Protein AF-A0A1E5LHR4-F1 (afdb_monomer_lite)

Organism: NCBI:txid1305675

Foldseek 3Di:
DDDPVVVVVLVVVLVVLVVVLVVLQVCLVVCLPPCPPDDLVNLLVVLVVSLVSLVVSLVVVVVVCVVVVVPDVVVNVVSVVSSVVSNVSSVVSSVVNVVSVVVVVVVVVVVVVVD

Sequence (115 aa):
MYTYEPFTLLRPMFITLLVMSIVLCLTIIITKKRQKYINWFTISSISIVNFILANQLLTFHFNILDELNLSEDSIDNVANMMFLAISALSFVNPFLYLCIRAWEQSRQNNNRLNH

Secondary structure (DSSP, 8-state):
----HHHHHHHHHHHHHHHHHHHHHHHHHHGGG-TTT--HHHHHHHHHHHHHHHHHHHHHHHHHHHHTT---HHHHHHHHHHHHHHHHHHHHHHHHHHHHHHHHHHHHHHHHTT-

Structure (mmCIF, N/CA/C/O backbone):
data_AF-A0A1E5LHR4-F1
#
_entry.id   AF-A0A1E5LHR4-F1
#
loop_
_atom_site.group_PDB
_atom_site.id
_atom_site.type_symbol
_atom_site.label_atom_id
_atom_site.label_alt_id
_atom_site.label_comp_id
_atom_site.label_asym_id
_atom_site.label_entity_id
_atom_site.label_seq_id
_atom_site.pdbx_PDB_ins_code
_atom_site.Cartn_x
_atom_site.Cartn_y
_atom_site.Cartn_z
_atom_site.occupancy
_atom_site.B_iso_or_equiv
_atom_site.auth_seq_id
_atom_site.auth_comp_id
_atom_site.auth_asym_id
_atom_site.auth_atom_id
_atom_site.pdbx_PDB_model_num
ATOM 1 N N . MET A 1 1 ? 17.032 -8.600 -30.267 1.00 42.03 1 MET A N 1
ATOM 2 C CA . MET A 1 1 ? 15.656 -9.062 -29.992 1.00 42.03 1 MET A CA 1
ATOM 3 C C . MET A 1 1 ? 15.423 -8.764 -28.520 1.00 42.03 1 MET A C 1
ATOM 5 O O . MET A 1 1 ? 15.915 -9.510 -27.689 1.00 42.03 1 MET A O 1
ATOM 9 N N . TYR A 1 2 ? 14.869 -7.595 -28.190 1.00 48.16 2 TYR A N 1
ATOM 10 C CA . TYR A 1 2 ? 14.685 -7.203 -26.790 1.00 48.16 2 TYR A CA 1
ATOM 11 C C . TYR A 1 2 ? 13.463 -7.939 -26.251 1.00 48.16 2 TYR A C 1
ATOM 13 O O . TYR A 1 2 ? 12.350 -7.754 -26.747 1.00 48.16 2 TYR A O 1
ATOM 21 N N . THR A 1 3 ? 13.688 -8.854 -25.315 1.00 49.22 3 THR A N 1
ATOM 22 C CA . THR A 1 3 ? 12.622 -9.614 -24.677 1.00 49.22 3 THR A CA 1
ATOM 23 C C . THR A 1 3 ? 11.928 -8.715 -23.657 1.00 49.22 3 THR A C 1
ATOM 25 O O . THR A 1 3 ? 12.522 -8.223 -22.708 1.00 49.22 3 THR A O 1
ATOM 28 N N . TYR A 1 4 ? 10.631 -8.502 -23.855 1.00 57.62 4 TYR A N 1
ATOM 29 C CA . TYR A 1 4 ? 9.677 -7.808 -22.972 1.00 57.62 4 TYR A CA 1
ATOM 30 C C . TYR A 1 4 ? 9.351 -8.606 -21.686 1.00 57.62 4 TYR A C 1
ATOM 32 O O . TYR A 1 4 ? 8.383 -8.328 -20.970 1.00 57.62 4 TYR A O 1
ATOM 40 N N . GLU A 1 5 ? 10.146 -9.630 -21.387 1.00 58.75 5 GLU A N 1
ATOM 41 C CA . GLU A 1 5 ? 10.002 -10.508 -20.229 1.00 58.75 5 GLU A CA 1
ATOM 42 C C . GLU A 1 5 ? 10.069 -9.781 -18.871 1.00 58.75 5 GLU A C 1
ATOM 44 O O . GLU A 1 5 ? 9.213 -10.075 -18.031 1.00 58.75 5 GLU A O 1
ATOM 49 N N . PRO A 1 6 ? 10.960 -8.793 -18.622 1.00 60.78 6 PRO A N 1
ATOM 50 C CA . PRO A 1 6 ? 11.022 -8.146 -17.310 1.00 60.78 6 PRO A CA 1
ATOM 51 C C . PRO A 1 6 ? 9.756 -7.332 -16.993 1.00 60.78 6 PRO A C 1
ATOM 53 O O . PRO A 1 6 ? 9.273 -7.358 -15.861 1.00 60.78 6 PRO A O 1
ATOM 56 N N . PHE A 1 7 ? 9.126 -6.703 -17.993 1.00 59.78 7 PHE A N 1
ATOM 57 C CA . PHE A 1 7 ? 7.843 -6.005 -17.814 1.00 59.78 7 PHE A CA 1
ATOM 58 C C . PHE A 1 7 ? 6.665 -6.953 -17.579 1.00 59.78 7 PHE A C 1
ATOM 60 O O . PHE A 1 7 ? 5.711 -6.601 -16.879 1.00 59.78 7 PHE A O 1
ATOM 67 N N . THR A 1 8 ? 6.732 -8.164 -18.135 1.00 62.59 8 THR A N 1
ATOM 68 C CA . THR A 1 8 ? 5.712 -9.201 -17.927 1.00 62.59 8 THR A CA 1
ATOM 69 C C . THR A 1 8 ? 5.746 -9.726 -16.492 1.00 62.59 8 THR A C 1
ATOM 71 O O . THR A 1 8 ? 4.697 -10.017 -15.922 1.00 62.59 8 THR A O 1
ATOM 74 N N . LEU A 1 9 ? 6.931 -9.785 -15.878 1.00 66.69 9 LEU A N 1
ATOM 75 C CA . LEU A 1 9 ? 7.124 -10.248 -14.500 1.00 66.69 9 LEU A CA 1
ATOM 76 C C . LEU A 1 9 ? 6.790 -9.175 -13.450 1.00 66.69 9 LEU A C 1
ATOM 78 O O . LEU A 1 9 ? 6.314 -9.509 -12.364 1.00 66.69 9 LEU A O 1
ATOM 82 N N . LEU A 1 10 ? 6.981 -7.891 -13.773 1.00 68.88 10 LEU A N 1
ATOM 83 C CA . LEU A 1 10 ? 6.737 -6.785 -12.839 1.00 68.88 10 LEU A CA 1
ATOM 84 C C . LEU A 1 10 ? 5.241 -6.463 -12.651 1.00 68.88 10 LEU A C 1
ATOM 86 O O . LEU A 1 10 ? 4.810 -6.129 -11.547 1.00 68.88 10 LEU A O 1
ATOM 90 N N . ARG A 1 11 ? 4.415 -6.605 -13.701 1.00 70.75 11 ARG A N 1
ATOM 91 C CA . ARG A 1 11 ? 2.959 -6.333 -13.639 1.00 70.75 11 ARG A CA 1
ATOM 92 C C . ARG A 1 11 ? 2.211 -7.186 -12.594 1.00 70.75 11 ARG A C 1
ATOM 94 O O . ARG A 1 11 ? 1.444 -6.611 -11.821 1.00 70.75 11 ARG A O 1
ATOM 101 N N . PRO A 1 12 ? 2.420 -8.515 -12.503 1.00 75.62 12 PRO A N 1
ATOM 102 C CA . PRO A 1 12 ? 1.835 -9.345 -11.453 1.00 75.62 12 PRO A CA 1
ATOM 103 C C . PRO A 1 12 ? 2.176 -8.868 -10.040 1.00 75.62 12 PRO A C 1
ATOM 105 O O . PRO A 1 12 ? 1.316 -8.933 -9.168 1.00 75.62 12 PRO A O 1
ATOM 108 N N . MET A 1 13 ? 3.390 -8.354 -9.807 1.00 77.62 13 MET A N 1
ATOM 109 C CA . MET A 1 13 ? 3.799 -7.858 -8.487 1.00 77.62 13 MET A CA 1
ATOM 110 C C . MET A 1 13 ? 3.036 -6.593 -8.071 1.00 77.62 13 MET A C 1
ATOM 112 O O . MET A 1 13 ? 2.643 -6.460 -6.913 1.00 77.62 13 MET A O 1
ATOM 116 N N . PHE A 1 14 ? 2.755 -5.686 -9.013 1.00 69.69 14 PHE A N 1
ATOM 117 C CA . PHE A 1 14 ? 1.897 -4.527 -8.737 1.00 69.69 14 PHE A CA 1
ATOM 118 C C . PHE A 1 14 ? 0.470 -4.963 -8.389 1.00 69.69 14 PHE A C 1
ATOM 120 O O . PHE A 1 14 ? -0.128 -4.447 -7.442 1.00 69.69 14 PHE A O 1
ATOM 127 N N . ILE A 1 15 ? -0.063 -5.953 -9.111 1.00 77.19 15 ILE A N 1
ATOM 128 C CA . ILE A 1 15 ? -1.408 -6.487 -8.867 1.00 77.19 15 ILE A CA 1
ATOM 129 C C . ILE A 1 15 ? -1.484 -7.173 -7.497 1.00 77.19 15 ILE A C 1
ATOM 131 O O . ILE A 1 15 ? -2.450 -6.954 -6.769 1.00 77.19 15 ILE A O 1
ATOM 135 N N . THR A 1 16 ? -0.483 -7.965 -7.102 1.00 81.88 16 THR A N 1
ATOM 136 C CA . THR A 1 16 ? -0.498 -8.649 -5.798 1.00 81.88 16 THR A CA 1
ATOM 137 C C . THR A 1 16 ? -0.411 -7.671 -4.631 1.00 81.88 16 THR A C 1
ATOM 139 O O . THR A 1 16 ? -1.145 -7.849 -3.658 1.00 81.88 16 THR A O 1
ATOM 142 N N . LEU A 1 17 ? 0.399 -6.611 -4.734 1.00 78.94 17 LEU A N 1
ATOM 143 C CA . LEU A 1 17 ? 0.449 -5.532 -3.735 1.00 78.94 17 LEU A CA 1
ATOM 144 C C . LEU A 1 17 ? -0.882 -4.775 -3.638 1.00 78.94 17 LEU A C 1
ATOM 146 O O . LEU A 1 17 ? -1.369 -4.481 -2.541 1.00 78.94 17 LEU A O 1
ATOM 150 N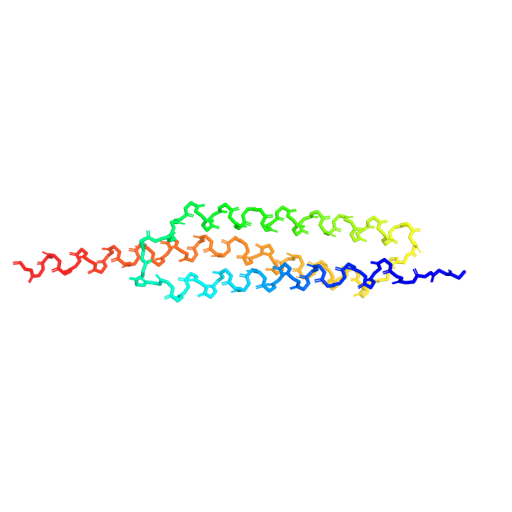 N . LEU A 1 18 ? -1.517 -4.502 -4.777 1.00 75.31 18 LEU A N 1
ATOM 151 C CA . LEU A 1 18 ? -2.827 -3.856 -4.818 1.00 75.31 18 LEU A CA 1
ATOM 152 C C . LEU A 1 18 ? -3.907 -4.743 -4.176 1.00 75.31 18 LEU A C 1
ATOM 154 O O . LEU A 1 18 ? -4.665 -4.275 -3.325 1.00 75.31 18 LEU A O 1
ATOM 158 N N . VAL A 1 19 ? -3.935 -6.037 -4.503 1.00 83.50 19 VAL A N 1
ATOM 159 C CA . VAL A 1 19 ? -4.851 -7.012 -3.889 1.00 83.50 19 VAL A CA 1
ATOM 160 C C . VAL A 1 19 ? -4.602 -7.130 -2.384 1.00 83.50 19 VAL A C 1
ATOM 162 O O . VAL A 1 19 ? -5.562 -7.086 -1.616 1.00 83.50 19 VAL A O 1
ATOM 165 N N . MET A 1 20 ? -3.343 -7.198 -1.936 1.00 82.00 20 MET A N 1
ATOM 166 C CA . MET A 1 20 ? -2.987 -7.188 -0.509 1.00 82.00 20 MET A CA 1
ATOM 167 C C . MET A 1 20 ? -3.547 -5.954 0.203 1.00 82.00 20 MET A C 1
ATOM 169 O O . MET A 1 20 ? -4.156 -6.077 1.266 1.00 82.00 20 MET A O 1
ATOM 173 N N . SER A 1 21 ? -3.413 -4.777 -0.412 1.00 77.56 21 SER A N 1
ATOM 174 C CA . SER A 1 21 ? -3.917 -3.509 0.132 1.00 77.56 21 SER A CA 1
ATOM 175 C C . SER A 1 21 ? -5.439 -3.514 0.303 1.00 77.56 21 SER A C 1
ATOM 177 O O . SER A 1 21 ? -5.954 -3.068 1.334 1.00 77.56 21 SER A O 1
ATOM 179 N N . ILE A 1 22 ? -6.163 -4.049 -0.688 1.00 81.62 22 ILE A N 1
ATOM 180 C CA . ILE A 1 22 ? -7.627 -4.185 -0.666 1.00 81.62 22 ILE A CA 1
ATOM 181 C C . ILE A 1 22 ? -8.064 -5.203 0.388 1.00 81.62 22 ILE A C 1
ATOM 183 O O . ILE A 1 22 ? -8.979 -4.927 1.164 1.00 81.62 22 ILE A O 1
ATOM 187 N N . VAL A 1 23 ? -7.408 -6.363 0.451 1.00 84.06 23 VAL A N 1
ATOM 188 C CA . VAL A 1 23 ? -7.693 -7.399 1.455 1.00 84.06 23 VAL A CA 1
ATOM 189 C C . VAL A 1 23 ? -7.474 -6.849 2.863 1.00 84.06 23 VAL A C 1
ATOM 191 O O . VAL A 1 23 ? -8.292 -7.106 3.751 1.00 84.06 23 VAL A O 1
ATOM 194 N N . LEU A 1 24 ? -6.434 -6.036 3.070 1.00 77.88 24 LEU A N 1
ATOM 195 C CA . LEU A 1 24 ? -6.201 -5.357 4.342 1.00 77.88 24 LEU A CA 1
ATOM 196 C C . LEU A 1 24 ? -7.370 -4.435 4.708 1.00 77.88 24 LEU A C 1
ATOM 198 O O . LEU A 1 24 ? -7.888 -4.506 5.823 1.00 77.88 24 LEU A O 1
ATOM 202 N N . CYS A 1 25 ? -7.825 -3.622 3.753 1.00 76.12 25 CYS A N 1
ATOM 203 C CA . CYS A 1 25 ? -8.953 -2.709 3.936 1.00 76.12 25 CYS A CA 1
ATOM 204 C C . CYS A 1 25 ? -10.253 -3.467 4.268 1.00 76.12 25 CYS A C 1
ATOM 206 O O . CYS A 1 25 ? -10.937 -3.151 5.246 1.00 76.12 25 CYS A O 1
ATOM 208 N N . LEU A 1 26 ? -10.553 -4.541 3.530 1.00 80.50 26 LEU A N 1
ATOM 209 C CA . LEU A 1 26 ? -11.703 -5.412 3.795 1.00 80.50 26 LEU A CA 1
ATOM 210 C C . LEU A 1 26 ? -11.620 -6.062 5.179 1.00 80.50 26 LEU A C 1
ATOM 212 O O . LEU A 1 26 ? -12.612 -6.100 5.907 1.00 80.50 26 LEU A O 1
ATOM 216 N N . THR A 1 27 ? -10.434 -6.521 5.578 1.00 77.94 27 THR A N 1
ATOM 217 C CA . THR A 1 27 ? -10.214 -7.135 6.893 1.00 77.94 27 THR A CA 1
ATOM 218 C C . THR A 1 27 ? -10.496 -6.142 8.021 1.00 77.94 27 THR A C 1
ATOM 220 O O . THR A 1 27 ? -11.147 -6.505 9.003 1.00 77.94 27 THR A O 1
ATOM 223 N N . ILE A 1 28 ? -10.091 -4.876 7.877 1.00 72.38 28 ILE A N 1
ATOM 224 C CA . ILE A 1 28 ? -10.394 -3.808 8.847 1.00 72.38 28 ILE A CA 1
ATOM 225 C C . ILE A 1 28 ? -11.910 -3.594 8.974 1.00 72.38 28 ILE A C 1
ATOM 227 O O . ILE A 1 28 ? -12.434 -3.532 10.088 1.00 72.38 28 ILE A O 1
ATOM 231 N N . ILE A 1 29 ? -12.625 -3.525 7.847 1.00 72.62 29 ILE A N 1
ATOM 232 C CA . ILE A 1 29 ? -14.077 -3.287 7.819 1.00 72.62 29 ILE A CA 1
ATOM 233 C C . ILE A 1 29 ? -14.853 -4.468 8.424 1.00 72.62 29 ILE A C 1
ATOM 235 O O . ILE A 1 29 ? -15.787 -4.261 9.202 1.00 72.62 29 ILE A O 1
ATOM 239 N N . ILE A 1 30 ? -14.467 -5.705 8.101 1.00 75.88 30 ILE A N 1
ATOM 240 C CA . ILE A 1 30 ? -15.157 -6.926 8.552 1.00 75.88 30 ILE A CA 1
ATOM 241 C C . ILE A 1 30 ? -14.885 -7.202 10.038 1.00 75.88 30 ILE A C 1
ATOM 243 O O . ILE A 1 30 ? -15.783 -7.617 10.776 1.00 75.88 30 ILE A O 1
ATOM 247 N N . THR A 1 31 ? -13.672 -6.920 10.523 1.00 65.94 31 THR A N 1
ATOM 248 C CA . THR A 1 31 ? -13.265 -7.238 11.907 1.00 65.94 31 THR A CA 1
ATOM 249 C C . THR A 1 31 ? -13.771 -6.217 12.936 1.00 65.94 31 THR A C 1
ATOM 251 O O . THR A 1 31 ? -13.436 -6.309 14.117 1.00 65.94 31 THR A O 1
ATOM 254 N N . LYS A 1 32 ? -14.671 -5.301 12.548 1.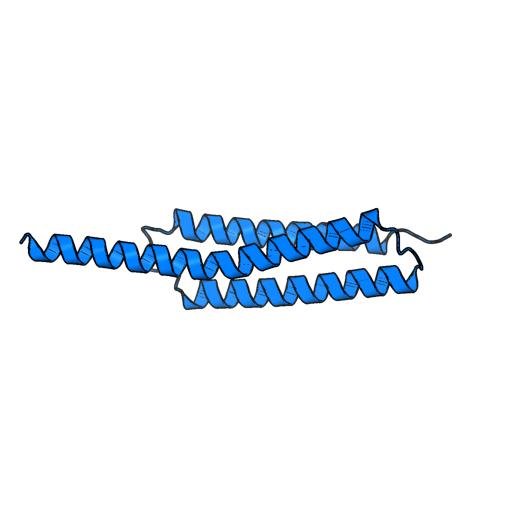00 61.00 32 LYS A N 1
ATOM 255 C CA . LYS A 1 32 ? -15.275 -4.266 13.412 1.00 61.00 32 LYS A CA 1
ATOM 256 C C . LYS A 1 32 ? -15.806 -4.789 14.760 1.00 61.00 32 LYS A C 1
ATOM 258 O O . LYS A 1 32 ? -15.866 -4.041 15.719 1.00 61.00 32 LYS A O 1
ATOM 263 N N . LYS A 1 33 ? -16.172 -6.078 14.857 1.00 57.50 33 LYS A N 1
ATOM 264 C CA . LYS A 1 33 ? -16.690 -6.719 16.085 1.00 57.50 33 LYS A CA 1
ATOM 265 C C . LYS A 1 33 ? -15.729 -7.689 16.790 1.00 57.50 33 LYS A C 1
ATOM 267 O O . LYS A 1 33 ? -16.056 -8.168 17.874 1.00 57.50 33 LYS A O 1
ATOM 272 N N . ARG A 1 34 ? -14.567 -8.022 16.213 1.00 55.19 34 ARG A N 1
ATOM 273 C CA . ARG A 1 34 ? -13.624 -9.023 16.759 1.00 55.19 34 ARG A CA 1
ATOM 274 C C . ARG A 1 34 ? -12.251 -8.407 17.047 1.00 55.19 34 ARG A C 1
ATOM 276 O O . ARG A 1 34 ? -11.228 -8.866 16.555 1.00 55.19 34 ARG A O 1
ATOM 283 N N . GLN A 1 35 ? -12.229 -7.410 17.929 1.00 58.81 35 GLN A N 1
ATOM 284 C CA . GLN A 1 35 ? -11.029 -6.683 18.382 1.00 58.81 35 GLN A CA 1
ATOM 285 C C . GLN A 1 35 ? -9.957 -7.535 19.108 1.00 58.81 35 GLN A C 1
ATOM 287 O O . GLN A 1 35 ? -8.970 -6.997 19.594 1.00 58.81 35 GLN A O 1
ATOM 292 N N . LYS A 1 36 ? -10.117 -8.863 19.225 1.00 60.62 36 LYS A N 1
ATOM 293 C CA . LYS A 1 36 ? -9.224 -9.698 20.050 1.00 60.62 36 LYS A CA 1
ATOM 294 C C . LYS A 1 36 ? -7.899 -10.071 19.366 1.00 60.62 36 LYS A C 1
ATOM 296 O O . LYS A 1 36 ? -6.953 -10.401 20.068 1.00 60.62 36 LYS A O 1
ATOM 301 N N . TYR A 1 37 ? -7.824 -10.020 18.032 1.00 59.91 37 TYR A N 1
ATOM 302 C CA . TYR A 1 37 ? -6.642 -10.478 17.277 1.00 59.91 37 TYR A CA 1
ATOM 303 C C . TYR A 1 37 ? -6.004 -9.418 16.371 1.00 59.91 37 TYR A C 1
ATOM 305 O O . TYR A 1 37 ? -4.837 -9.555 16.019 1.00 59.91 37 TYR A O 1
ATOM 313 N N . ILE A 1 38 ? -6.733 -8.363 15.999 1.00 66.25 38 ILE A N 1
ATOM 314 C CA . ILE A 1 38 ? -6.229 -7.317 15.103 1.00 66.25 38 ILE A CA 1
ATOM 315 C C . ILE A 1 38 ? -6.071 -6.029 15.908 1.00 66.25 38 ILE A C 1
ATOM 317 O O . ILE A 1 38 ? -7.059 -5.418 16.306 1.00 66.25 38 ILE A O 1
ATOM 321 N N . ASN A 1 39 ? -4.818 -5.651 16.168 1.00 71.19 39 ASN A N 1
ATOM 322 C CA . ASN A 1 39 ? -4.460 -4.420 16.868 1.00 71.19 39 ASN A CA 1
ATOM 323 C C . ASN A 1 39 ? -4.085 -3.322 15.858 1.00 71.19 39 ASN A C 1
ATOM 325 O O . ASN A 1 39 ? -3.610 -3.610 14.757 1.00 71.19 39 ASN A O 1
ATOM 329 N N . TRP A 1 40 ? -4.221 -2.057 16.261 1.00 69.31 40 TRP A N 1
ATOM 330 C CA . TRP A 1 40 ? -3.816 -0.903 15.450 1.00 69.31 40 TRP A CA 1
ATOM 331 C C . TRP A 1 40 ? -2.355 -0.996 15.001 1.00 69.31 40 TRP A C 1
ATOM 333 O O . TRP A 1 40 ? -2.022 -0.656 13.870 1.00 69.31 40 TRP A O 1
ATOM 343 N N . PHE A 1 41 ? -1.499 -1.515 15.886 1.00 75.19 41 PHE A N 1
ATOM 344 C CA . PHE A 1 41 ? -0.086 -1.730 15.608 1.00 75.19 41 PHE A CA 1
ATOM 345 C C . PHE A 1 41 ? 0.131 -2.681 14.423 1.00 75.19 41 PHE A C 1
ATOM 347 O O . PHE A 1 41 ? 0.933 -2.392 13.545 1.00 75.19 41 PHE A O 1
ATOM 354 N N . THR A 1 42 ? -0.628 -3.777 14.347 1.00 81.12 42 THR A N 1
ATOM 355 C CA . THR A 1 42 ? -0.535 -4.750 13.250 1.00 81.12 42 THR A CA 1
ATOM 356 C C . THR A 1 42 ? -0.926 -4.120 11.917 1.00 81.12 42 THR A C 1
ATOM 358 O O . THR A 1 42 ? -0.218 -4.281 10.930 1.00 81.12 42 THR A O 1
ATOM 361 N N . ILE A 1 43 ? -2.021 -3.356 11.895 1.00 78.56 43 ILE A N 1
ATOM 362 C CA . ILE A 1 43 ? -2.493 -2.679 10.679 1.00 78.56 43 ILE A CA 1
ATOM 363 C C . ILE A 1 43 ? -1.486 -1.623 10.222 1.00 78.56 43 ILE A C 1
ATOM 365 O O . ILE A 1 43 ? -1.162 -1.571 9.040 1.00 78.56 43 ILE A O 1
ATOM 369 N N . SER A 1 44 ? -0.967 -0.820 11.154 1.00 77.62 44 SER A N 1
ATOM 370 C CA . SER A 1 44 ? 0.030 0.210 10.858 1.00 77.62 44 SER A CA 1
ATOM 371 C C . SER A 1 44 ? 1.308 -0.398 10.275 1.00 77.62 44 SER A C 1
ATOM 373 O O . SER A 1 44 ? 1.745 0.004 9.198 1.00 77.62 44 SER A O 1
ATOM 375 N N . SER A 1 45 ? 1.850 -1.438 10.917 1.00 80.94 45 SER A N 1
ATOM 376 C CA . SER A 1 45 ? 3.058 -2.124 10.449 1.00 80.94 45 SER A CA 1
ATOM 377 C C . SER A 1 45 ? 2.881 -2.731 9.058 1.00 80.94 45 SER A C 1
ATOM 379 O O . SER A 1 45 ? 3.758 -2.568 8.213 1.00 80.94 45 SER A O 1
ATOM 381 N N . ILE A 1 46 ? 1.744 -3.380 8.778 1.00 82.75 46 ILE A N 1
ATOM 382 C CA . ILE A 1 46 ? 1.494 -3.952 7.446 1.00 82.75 46 ILE A CA 1
ATOM 383 C C . ILE A 1 46 ? 1.345 -2.845 6.396 1.00 82.75 46 ILE A C 1
ATOM 385 O O . ILE A 1 46 ? 1.897 -2.976 5.307 1.00 82.75 46 ILE A O 1
ATOM 389 N N . SER A 1 47 ? 0.676 -1.736 6.722 1.00 80.75 47 SER A N 1
ATOM 390 C CA . SER A 1 47 ? 0.570 -0.584 5.817 1.00 80.75 47 SER A CA 1
ATOM 391 C C . SER A 1 47 ? 1.932 0.022 5.475 1.00 80.75 47 SER A C 1
ATOM 393 O O . SER A 1 47 ? 2.192 0.332 4.315 1.00 80.75 47 SER A O 1
ATOM 395 N N . ILE A 1 48 ? 2.819 0.158 6.466 1.00 83.25 48 ILE A N 1
ATOM 396 C CA . ILE A 1 48 ? 4.176 0.687 6.269 1.00 83.25 48 ILE A CA 1
ATOM 397 C C . ILE A 1 48 ? 4.993 -0.249 5.376 1.00 83.25 48 ILE A C 1
ATOM 399 O O . ILE A 1 48 ? 5.610 0.206 4.416 1.00 83.25 48 ILE A O 1
ATOM 403 N N . VAL A 1 49 ? 4.976 -1.557 5.653 1.00 84.19 49 VAL A N 1
ATOM 404 C CA . VAL A 1 49 ? 5.689 -2.548 4.829 1.00 84.19 49 VAL A CA 1
ATOM 405 C C . VAL A 1 49 ? 5.170 -2.526 3.394 1.00 84.19 49 VAL A C 1
ATOM 407 O O . VAL A 1 49 ? 5.957 -2.496 2.453 1.00 84.19 49 VAL A O 1
ATOM 410 N N . ASN A 1 50 ? 3.853 -2.470 3.220 1.00 82.12 50 ASN A N 1
ATOM 411 C CA . ASN A 1 50 ? 3.218 -2.408 1.911 1.00 82.12 50 ASN A CA 1
ATOM 412 C C . ASN A 1 50 ? 3.608 -1.139 1.131 1.00 82.12 50 ASN A C 1
ATOM 414 O O . ASN A 1 50 ? 3.905 -1.213 -0.060 1.00 82.12 50 ASN A O 1
ATOM 418 N N . PHE A 1 51 ? 3.700 0.008 1.808 1.00 81.00 51 PHE A N 1
ATOM 419 C CA . PHE A 1 51 ? 4.197 1.252 1.219 1.00 81.00 51 PHE A CA 1
ATOM 420 C C . PHE A 1 51 ? 5.673 1.157 0.798 1.00 81.00 51 PHE A C 1
ATOM 422 O O . PHE A 1 51 ? 6.037 1.603 -0.290 1.00 81.00 51 PHE A O 1
ATOM 429 N N . ILE A 1 52 ? 6.532 0.556 1.627 1.00 84.06 52 ILE A N 1
ATOM 430 C CA . ILE A 1 52 ? 7.953 0.358 1.297 1.00 84.06 52 ILE A CA 1
ATOM 431 C C . ILE A 1 52 ? 8.098 -0.553 0.071 1.00 84.06 52 ILE A C 1
ATOM 433 O O . ILE A 1 52 ? 8.839 -0.219 -0.851 1.00 84.06 52 ILE A O 1
ATOM 437 N N . LEU A 1 53 ? 7.356 -1.663 0.025 1.00 81.62 53 LEU A N 1
ATOM 438 C CA . LEU A 1 53 ? 7.378 -2.592 -1.108 1.00 81.62 53 LEU A CA 1
ATOM 439 C C . LEU A 1 53 ? 6.876 -1.938 -2.401 1.00 81.62 53 LEU A C 1
ATOM 441 O O . LEU A 1 53 ? 7.480 -2.127 -3.454 1.00 81.62 53 LEU A O 1
ATOM 445 N N . ALA A 1 54 ? 5.819 -1.125 -2.326 1.00 80.69 54 ALA A N 1
ATOM 446 C CA . ALA A 1 54 ? 5.320 -0.373 -3.475 1.00 80.69 54 ALA A CA 1
ATOM 447 C C . ALA A 1 54 ? 6.362 0.626 -4.012 1.00 80.69 54 ALA A C 1
ATOM 449 O O . ALA A 1 54 ? 6.523 0.739 -5.225 1.00 80.69 54 ALA A O 1
ATOM 450 N N . ASN A 1 55 ? 7.104 1.304 -3.125 1.00 80.44 55 ASN A N 1
ATOM 451 C CA . ASN A 1 55 ? 8.201 2.194 -3.525 1.00 80.44 55 ASN A CA 1
ATOM 452 C C . ASN A 1 55 ? 9.333 1.426 -4.210 1.00 80.44 55 ASN A C 1
ATOM 454 O O . ASN A 1 55 ? 9.779 1.825 -5.281 1.00 80.44 55 ASN A O 1
ATOM 458 N N . GLN A 1 56 ? 9.776 0.313 -3.617 1.00 80.62 56 GLN A N 1
ATOM 459 C CA . GLN A 1 56 ? 10.826 -0.520 -4.208 1.00 80.62 56 GLN A CA 1
ATOM 460 C C . GLN A 1 56 ? 10.431 -0.994 -5.607 1.00 80.62 56 GLN A C 1
ATOM 462 O O . GLN A 1 56 ? 11.233 -0.910 -6.536 1.00 80.62 56 GLN A O 1
ATOM 467 N N . LEU A 1 57 ? 9.186 -1.442 -5.776 1.00 81.69 57 LEU A N 1
ATOM 468 C CA . LEU A 1 57 ? 8.698 -1.927 -7.060 1.00 81.69 57 LEU A CA 1
ATOM 469 C C . LEU A 1 57 ? 8.642 -0.819 -8.125 1.00 81.69 57 LEU A C 1
ATOM 471 O O . LEU A 1 57 ? 8.968 -1.074 -9.284 1.00 81.69 57 LEU A O 1
ATOM 475 N N . LEU A 1 58 ? 8.295 0.411 -7.735 1.00 82.19 58 LEU A N 1
ATOM 476 C CA . LEU A 1 58 ? 8.324 1.573 -8.625 1.00 82.19 58 LEU A CA 1
ATOM 477 C C . LEU A 1 58 ? 9.756 1.930 -9.053 1.00 82.19 58 LEU A C 1
ATOM 479 O O . LEU A 1 58 ? 9.996 2.170 -10.233 1.00 82.19 58 LEU A O 1
ATOM 483 N N . THR A 1 59 ? 10.722 1.915 -8.131 1.00 80.25 59 THR A N 1
ATOM 484 C CA . THR A 1 59 ? 12.137 2.147 -8.468 1.00 80.25 59 THR A CA 1
ATOM 485 C C . THR A 1 59 ? 12.664 1.087 -9.435 1.00 80.25 59 THR A C 1
ATOM 487 O O . THR A 1 59 ? 13.328 1.427 -10.410 1.00 80.25 59 THR A O 1
ATOM 490 N N . PHE A 1 60 ? 12.322 -0.188 -9.223 1.00 78.62 60 PHE A N 1
ATOM 491 C CA . PHE A 1 60 ? 12.666 -1.251 -10.172 1.00 78.62 60 PHE A CA 1
ATOM 492 C C . PHE A 1 60 ? 12.034 -1.028 -11.547 1.00 78.62 60 PHE A C 1
ATOM 494 O O . PHE A 1 60 ? 12.691 -1.258 -12.558 1.00 78.62 60 PHE A O 1
ATOM 501 N N . HIS A 1 61 ? 10.785 -0.560 -11.594 1.00 77.88 61 HIS A N 1
ATOM 502 C CA . HIS A 1 61 ? 10.113 -0.253 -12.852 1.00 77.88 61 HIS A CA 1
ATOM 503 C C . HIS A 1 61 ? 10.850 0.834 -13.641 1.00 77.88 61 HIS A C 1
ATOM 505 O O . HIS A 1 61 ? 11.149 0.620 -14.813 1.00 77.88 61 HIS A O 1
ATOM 511 N N . PHE A 1 62 ? 11.205 1.946 -12.991 1.00 76.31 62 PHE A N 1
ATOM 512 C CA . PHE A 1 62 ? 11.940 3.039 -13.633 1.00 76.31 62 PHE A CA 1
ATOM 513 C C . PHE A 1 62 ? 13.347 2.637 -14.080 1.00 76.31 62 PHE A C 1
ATOM 515 O O . PHE A 1 62 ? 13.743 2.989 -15.185 1.00 76.31 62 PHE A O 1
ATOM 522 N N . ASN A 1 63 ? 14.072 1.848 -13.283 1.00 75.94 63 ASN A N 1
ATOM 523 C CA . ASN A 1 63 ? 15.397 1.366 -13.682 1.00 75.94 63 ASN A CA 1
ATOM 524 C C . ASN A 1 63 ? 15.328 0.487 -14.943 1.00 75.94 63 ASN A C 1
ATOM 526 O O . ASN A 1 63 ? 16.150 0.631 -15.839 1.00 75.94 63 ASN A O 1
ATOM 530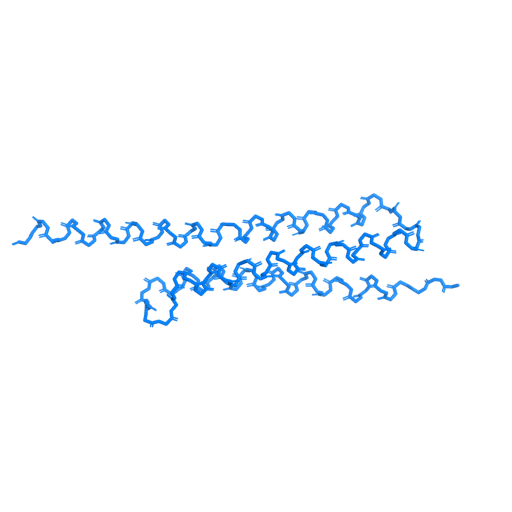 N N . ILE A 1 64 ? 14.328 -0.397 -15.040 1.00 74.50 64 ILE A N 1
ATOM 531 C CA . ILE A 1 64 ? 14.139 -1.260 -16.218 1.00 74.50 64 ILE A CA 1
ATOM 532 C C . ILE A 1 64 ? 13.742 -0.435 -17.454 1.00 74.50 64 ILE A C 1
ATOM 534 O O . ILE A 1 64 ? 14.178 -0.740 -18.564 1.00 74.50 64 ILE A O 1
ATOM 538 N N . LEU A 1 65 ? 12.909 0.595 -17.278 1.00 74.69 65 LEU A N 1
ATOM 539 C CA . LEU A 1 65 ? 12.517 1.515 -18.352 1.00 74.69 65 LEU A CA 1
ATOM 540 C C . LEU A 1 65 ? 13.717 2.278 -18.918 1.00 74.69 65 LEU A C 1
ATOM 542 O O . LEU A 1 65 ? 13.845 2.378 -20.140 1.00 74.69 65 LEU A O 1
ATOM 546 N N . ASP A 1 66 ? 14.597 2.754 -18.037 1.00 74.06 66 ASP A N 1
ATOM 547 C CA . ASP A 1 66 ? 15.821 3.470 -18.400 1.00 74.06 66 ASP A CA 1
ATOM 548 C C . ASP A 1 66 ? 16.816 2.542 -19.123 1.00 74.06 66 ASP A C 1
ATOM 550 O O . ASP A 1 66 ? 17.307 2.866 -20.203 1.00 74.06 66 ASP A O 1
ATOM 554 N N . GLU A 1 67 ? 17.023 1.318 -18.617 1.00 77.00 67 GLU A N 1
ATOM 555 C CA . GLU A 1 67 ? 17.902 0.318 -19.249 1.00 77.00 67 GLU A CA 1
ATOM 556 C C . GLU A 1 67 ? 17.432 -0.120 -20.643 1.00 77.00 67 GLU A C 1
ATOM 558 O O . GLU A 1 67 ? 18.248 -0.408 -21.523 1.00 77.00 67 GLU A O 1
ATOM 563 N N . LEU A 1 68 ? 16.119 -0.190 -20.859 1.00 73.81 68 LEU A N 1
ATOM 564 C CA . LEU A 1 68 ? 15.549 -0.586 -22.147 1.00 73.81 68 LEU A CA 1
ATOM 565 C C . LEU A 1 68 ? 15.324 0.607 -23.082 1.00 73.81 68 LEU A C 1
ATOM 567 O O . LEU A 1 68 ? 14.935 0.401 -24.233 1.00 73.81 68 LEU A O 1
ATOM 571 N N . ASN A 1 69 ? 15.588 1.835 -22.617 1.00 70.81 69 ASN A N 1
ATOM 572 C CA . ASN A 1 69 ? 15.290 3.085 -23.317 1.00 70.81 69 ASN A CA 1
ATOM 573 C C . ASN A 1 69 ? 13.831 3.132 -23.822 1.00 70.81 69 ASN A C 1
ATOM 575 O O . ASN A 1 69 ? 13.520 3.737 -24.850 1.00 70.81 69 ASN A O 1
ATOM 579 N N . LEU A 1 70 ? 12.945 2.437 -23.101 1.00 67.38 70 LEU A N 1
ATOM 580 C CA . LEU A 1 70 ? 11.518 2.304 -23.370 1.00 67.38 70 LEU A CA 1
ATOM 581 C C . LEU A 1 70 ?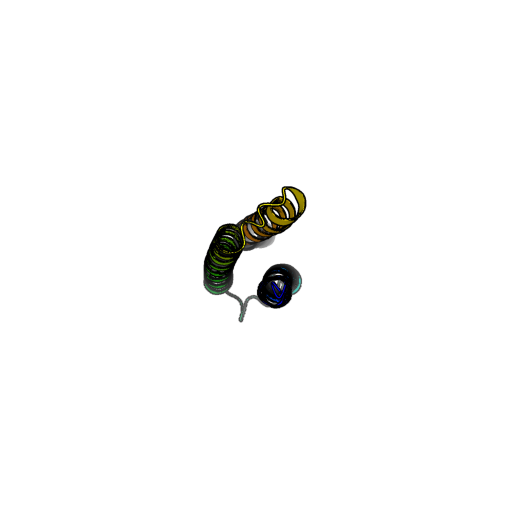 10.760 3.275 -22.465 1.00 67.38 70 LEU A C 1
ATOM 583 O O . LEU A 1 70 ? 9.820 2.873 -21.793 1.00 67.38 70 LEU A O 1
ATOM 587 N N . SER A 1 71 ? 11.173 4.544 -22.416 1.00 63.56 71 SER A N 1
ATOM 588 C CA . SER A 1 71 ? 10.339 5.583 -21.808 1.00 63.56 71 SER A CA 1
ATOM 589 C C . SER A 1 71 ? 9.203 5.885 -22.778 1.00 63.56 71 SER A C 1
ATOM 591 O O . SER A 1 71 ? 9.294 6.737 -23.662 1.00 63.56 71 SER A O 1
ATOM 593 N N . GLU A 1 72 ? 8.161 5.069 -22.691 1.00 60.41 72 GLU A N 1
ATOM 594 C CA . GLU A 1 72 ? 6.924 5.271 -23.421 1.00 60.41 72 GLU A CA 1
ATOM 595 C C . GLU A 1 72 ? 5.919 5.871 -22.435 1.00 60.41 72 GLU A C 1
ATOM 597 O O . GLU A 1 72 ? 5.509 5.208 -21.478 1.00 60.41 72 GLU A O 1
ATOM 602 N N . ASP A 1 73 ? 5.506 7.120 -22.680 1.00 60.28 73 ASP A N 1
ATOM 603 C CA . ASP A 1 73 ? 4.639 7.931 -21.803 1.00 60.28 73 ASP A CA 1
ATOM 604 C C . ASP A 1 73 ? 3.415 7.167 -21.256 1.00 60.28 73 ASP A C 1
ATOM 606 O O . ASP A 1 73 ? 2.917 7.448 -20.165 1.00 60.28 73 ASP A O 1
ATOM 610 N N . SER A 1 74 ? 2.890 6.185 -21.992 1.00 60.06 74 SER A N 1
ATOM 611 C CA . SER A 1 74 ? 1.737 5.389 -21.564 1.00 60.06 74 SER A CA 1
ATOM 612 C C . SER A 1 74 ? 2.042 4.326 -20.504 1.00 60.06 74 SER A C 1
ATOM 614 O O . SER A 1 74 ? 1.162 4.028 -19.696 1.00 60.06 74 SER A O 1
ATOM 616 N N . ILE A 1 75 ? 3.236 3.727 -20.491 1.00 64.00 75 ILE A N 1
ATOM 617 C CA . ILE A 1 75 ? 3.581 2.640 -19.555 1.00 64.00 75 ILE A CA 1
ATOM 618 C C . ILE A 1 75 ? 3.979 3.231 -18.200 1.00 64.00 75 ILE A C 1
ATOM 620 O O . ILE A 1 75 ? 3.465 2.797 -17.162 1.00 64.00 75 ILE A O 1
ATOM 624 N N . ASP A 1 76 ? 4.786 4.288 -18.238 1.00 63.69 76 ASP A N 1
ATOM 625 C CA . ASP A 1 76 ? 5.310 4.997 -17.068 1.00 63.69 76 ASP A CA 1
ATOM 626 C C . ASP A 1 76 ? 4.163 5.591 -16.236 1.00 63.69 76 ASP A C 1
ATOM 628 O O . ASP A 1 76 ? 4.124 5.474 -15.006 1.00 63.69 76 ASP A O 1
ATOM 632 N N . ASN A 1 77 ? 3.153 6.147 -16.913 1.00 67.81 77 ASN A N 1
ATOM 633 C CA . ASN A 1 77 ? 1.986 6.736 -16.262 1.00 67.81 77 ASN A CA 1
ATOM 634 C C . ASN A 1 77 ? 1.105 5.704 -15.546 1.00 67.81 77 ASN A C 1
ATOM 636 O O . ASN A 1 77 ? 0.597 5.987 -14.460 1.00 67.81 77 ASN A O 1
ATOM 640 N N . VAL A 1 78 ? 0.934 4.499 -16.100 1.00 69.62 78 VAL A N 1
ATOM 641 C CA . VAL A 1 78 ? 0.083 3.466 -15.484 1.00 69.62 78 VAL A CA 1
ATOM 642 C C . VAL A 1 78 ? 0.698 2.957 -14.181 1.00 69.62 78 VAL A C 1
ATOM 644 O O . VAL A 1 78 ? -0.003 2.865 -13.170 1.00 69.62 78 VAL A O 1
ATOM 647 N N . ALA A 1 79 ? 2.003 2.673 -14.167 1.00 69.75 79 ALA A N 1
ATOM 648 C CA . ALA A 1 79 ? 2.692 2.231 -12.955 1.00 69.75 79 ALA A CA 1
ATOM 649 C C . ALA A 1 79 ? 2.721 3.328 -11.881 1.00 69.75 79 ALA A C 1
ATOM 651 O O . ALA A 1 79 ? 2.493 3.045 -10.701 1.00 69.75 79 ALA A O 1
ATOM 652 N N . ASN A 1 80 ? 2.913 4.586 -12.287 1.00 75.44 80 ASN A N 1
ATOM 653 C CA . ASN A 1 80 ? 2.896 5.719 -11.368 1.00 75.44 80 ASN A CA 1
ATOM 654 C C . ASN A 1 80 ? 1.499 5.939 -10.753 1.00 75.44 80 ASN A C 1
ATOM 656 O O . ASN A 1 80 ? 1.372 6.106 -9.540 1.00 75.44 80 ASN A O 1
ATOM 660 N N . MET A 1 81 ? 0.427 5.834 -11.549 1.00 78.44 81 MET A N 1
ATOM 661 C CA . MET A 1 81 ? -0.9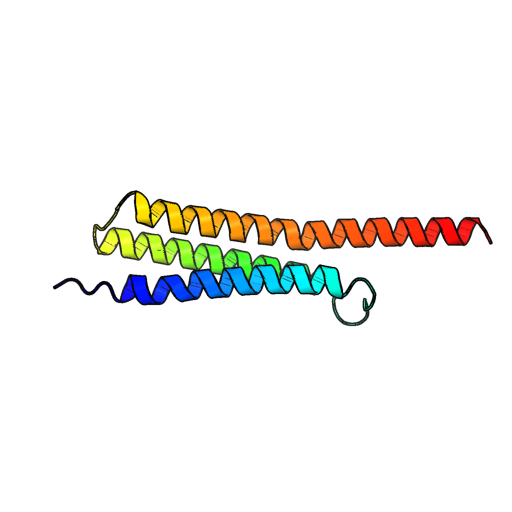53 5.897 -11.043 1.00 78.44 81 MET A CA 1
ATOM 662 C C . MET A 1 81 ? -1.272 4.747 -10.076 1.00 78.44 81 MET A C 1
ATOM 664 O O . MET A 1 81 ? -1.903 4.971 -9.039 1.00 78.44 81 MET A O 1
ATOM 668 N N . MET A 1 82 ? -0.819 3.523 -10.374 1.00 74.62 82 MET A N 1
ATOM 669 C CA . MET A 1 82 ? -0.991 2.368 -9.482 1.00 74.62 82 MET A CA 1
ATOM 670 C C . MET A 1 82 ? -0.241 2.549 -8.161 1.00 74.62 82 MET A C 1
ATOM 672 O O . MET A 1 82 ? -0.798 2.278 -7.096 1.00 74.62 82 MET A O 1
ATOM 676 N N . PHE A 1 83 ? 0.993 3.052 -8.209 1.00 77.38 83 PHE A N 1
ATOM 677 C CA . PHE A 1 83 ? 1.755 3.389 -7.012 1.00 77.38 83 PHE A CA 1
ATOM 678 C C . PHE A 1 83 ? 1.042 4.452 -6.169 1.00 77.38 83 PHE A C 1
ATOM 680 O O . PHE A 1 83 ? 0.898 4.281 -4.958 1.00 77.38 83 PHE A O 1
ATOM 687 N N . LEU A 1 84 ? 0.537 5.514 -6.800 1.00 80.62 84 LEU A N 1
ATOM 688 C CA . LEU A 1 84 ? -0.177 6.590 -6.113 1.00 80.62 84 LEU A CA 1
ATOM 689 C C . LEU A 1 84 ? -1.451 6.062 -5.432 1.00 80.62 84 LEU A C 1
ATOM 691 O O . LEU A 1 84 ? -1.730 6.413 -4.285 1.00 80.62 84 LEU A O 1
ATOM 695 N N . ALA A 1 85 ? -2.166 5.135 -6.077 1.00 81.62 85 ALA A N 1
ATOM 696 C CA . ALA A 1 85 ? -3.317 4.450 -5.492 1.00 81.62 85 ALA A CA 1
ATOM 697 C C . ALA A 1 85 ? -2.940 3.551 -4.298 1.00 81.62 85 ALA A C 1
ATOM 699 O O . ALA A 1 85 ? -3.600 3.613 -3.259 1.00 81.62 85 ALA A O 1
ATOM 700 N N . ILE A 1 86 ? -1.876 2.744 -4.406 1.00 80.19 86 ILE A N 1
ATOM 701 C CA . ILE A 1 86 ? -1.400 1.875 -3.312 1.00 80.19 86 ILE A CA 1
ATOM 702 C C . ILE A 1 86 ? -0.896 2.718 -2.136 1.00 80.19 86 ILE A C 1
ATOM 704 O O . ILE A 1 86 ? -1.185 2.405 -0.979 1.00 80.19 86 ILE A O 1
ATOM 708 N N . SER A 1 87 ? -0.187 3.808 -2.423 1.00 78.50 87 SER A N 1
ATOM 709 C CA . SER A 1 87 ? 0.275 4.782 -1.437 1.00 78.50 87 SER A CA 1
ATOM 710 C C . SER A 1 87 ? -0.910 5.396 -0.694 1.00 78.50 87 SER A C 1
ATOM 712 O O . SER A 1 87 ? -0.993 5.284 0.531 1.00 78.50 87 SER A O 1
ATOM 714 N N . ALA A 1 88 ? -1.893 5.931 -1.425 1.00 83.19 88 ALA A N 1
ATOM 715 C CA . ALA A 1 88 ? -3.108 6.483 -0.838 1.00 83.19 88 ALA A CA 1
ATOM 716 C C . ALA A 1 88 ? -3.841 5.448 0.032 1.00 83.19 88 ALA A C 1
ATOM 718 O O . ALA A 1 88 ? -4.165 5.744 1.182 1.00 83.19 88 ALA A O 1
ATOM 719 N N . LEU A 1 89 ? -4.033 4.213 -0.450 1.00 78.50 89 LEU A N 1
ATOM 720 C CA . LEU A 1 89 ? -4.644 3.138 0.344 1.00 78.50 89 LEU A CA 1
ATOM 721 C C . LEU A 1 89 ? -3.833 2.804 1.602 1.00 78.50 89 LEU A C 1
ATOM 723 O O . LEU A 1 89 ? -4.409 2.565 2.664 1.00 78.50 89 LEU A O 1
ATOM 727 N N . SER A 1 90 ? -2.505 2.818 1.505 1.00 78.62 90 SER A N 1
ATOM 728 C CA . SER A 1 90 ? -1.613 2.522 2.628 1.00 78.62 90 SER A CA 1
ATOM 729 C C . SER A 1 90 ? -1.681 3.596 3.720 1.00 78.62 90 SER A C 1
ATOM 731 O O . SER A 1 90 ? -1.543 3.263 4.896 1.00 78.62 90 SER A O 1
ATOM 733 N N . PHE A 1 91 ? -1.978 4.853 3.383 1.00 79.38 91 PHE A N 1
ATOM 734 C CA . PHE A 1 91 ? -2.268 5.902 4.372 1.00 79.38 91 PHE A CA 1
ATOM 735 C C . PHE A 1 91 ? -3.717 5.869 4.878 1.00 79.38 91 PHE A C 1
ATOM 737 O O . PHE A 1 91 ? -3.967 6.083 6.067 1.00 79.38 91 PHE A O 1
ATOM 744 N N . VAL A 1 92 ? -4.678 5.565 4.003 1.00 82.75 92 VAL A N 1
ATOM 745 C CA . VAL A 1 92 ? -6.103 5.507 4.358 1.00 82.75 92 VAL A CA 1
ATOM 746 C C . VAL A 1 92 ? -6.391 4.358 5.324 1.00 82.75 92 VAL A C 1
ATOM 748 O O . VAL A 1 92 ? -7.161 4.547 6.261 1.00 82.75 92 VAL A O 1
ATOM 751 N N . ASN A 1 93 ? -5.751 3.198 5.170 1.00 78.19 93 ASN A N 1
ATOM 752 C CA . ASN A 1 93 ? -5.964 2.027 6.030 1.00 78.19 93 ASN A CA 1
ATOM 753 C C . ASN A 1 93 ? -5.785 2.311 7.545 1.00 78.19 93 ASN A C 1
ATOM 755 O O . ASN A 1 93 ? -6.727 2.078 8.312 1.00 78.19 93 ASN A O 1
ATOM 759 N N . PRO A 1 94 ? -4.641 2.838 8.026 1.00 74.38 94 PRO A N 1
ATOM 760 C CA . PRO A 1 94 ? -4.459 3.161 9.442 1.00 74.38 94 PRO A CA 1
ATOM 761 C C . PRO A 1 94 ? -5.349 4.324 9.902 1.00 74.38 94 PRO A C 1
ATOM 763 O O . PRO A 1 94 ? -5.811 4.310 11.047 1.00 74.38 94 PRO A O 1
ATOM 766 N N . PHE A 1 95 ? -5.634 5.296 9.028 1.00 79.75 95 PHE A N 1
ATOM 767 C CA . PHE A 1 95 ? -6.523 6.418 9.339 1.00 79.75 95 PHE A CA 1
ATOM 768 C C . PHE A 1 95 ? -7.974 5.958 9.549 1.00 79.75 95 PHE A C 1
ATOM 770 O O . PHE A 1 95 ? -8.616 6.318 10.538 1.00 79.75 95 PHE A O 1
ATOM 777 N N . LEU A 1 96 ? -8.468 5.082 8.672 1.00 79.62 96 LEU A N 1
ATOM 778 C CA . LEU A 1 96 ? -9.803 4.496 8.755 1.00 79.62 96 LEU A CA 1
ATOM 779 C C . LEU A 1 96 ? -9.977 3.705 10.057 1.00 79.62 96 LEU A C 1
ATOM 781 O O . LEU A 1 96 ? -11.002 3.837 10.729 1.00 79.62 96 LEU A O 1
ATOM 785 N N . TYR A 1 97 ? -8.961 2.934 10.457 1.00 76.75 97 TYR A N 1
ATOM 786 C CA . TYR A 1 97 ? -8.984 2.217 11.732 1.00 76.75 97 TYR A CA 1
ATOM 787 C C . TYR A 1 97 ? -9.096 3.170 12.933 1.00 76.75 97 TYR A C 1
ATOM 789 O O . TYR A 1 97 ? -9.886 2.917 13.846 1.00 76.75 97 TYR A O 1
ATOM 797 N N . LEU A 1 98 ? -8.342 4.278 12.944 1.00 78.81 98 LEU A N 1
ATOM 798 C CA . LEU A 1 98 ? -8.408 5.271 14.024 1.00 78.81 98 LEU A CA 1
ATOM 799 C C . LEU A 1 98 ? -9.788 5.930 14.110 1.00 78.81 98 LEU A C 1
ATOM 801 O O . LEU A 1 98 ? -10.349 6.012 15.204 1.00 78.81 98 LEU A O 1
ATOM 805 N N . CYS A 1 99 ? -10.366 6.327 12.974 1.00 80.00 99 CYS A N 1
ATOM 806 C CA . CYS A 1 99 ? -11.716 6.894 12.925 1.00 80.00 99 CYS A CA 1
ATOM 807 C C . CYS A 1 99 ? -12.775 5.918 13.454 1.00 80.00 99 CYS A C 1
ATOM 809 O O . CYS A 1 99 ? -13.623 6.304 14.261 1.00 80.00 99 CYS A O 1
ATOM 811 N N . ILE A 1 100 ? -12.721 4.648 13.036 1.00 79.25 100 ILE A N 1
ATOM 812 C CA . ILE A 1 100 ? -13.663 3.620 13.499 1.00 79.25 100 ILE A CA 1
ATOM 813 C C . ILE A 1 100 ? -13.534 3.413 15.011 1.00 79.25 100 ILE A C 1
ATOM 815 O O . ILE A 1 100 ? -14.548 3.380 15.711 1.00 79.25 100 ILE A O 1
ATOM 819 N N . ARG A 1 101 ? -12.302 3.324 15.522 1.00 74.69 101 ARG A N 1
ATOM 820 C CA . ARG A 1 101 ? -12.042 3.147 16.955 1.00 74.69 101 ARG A CA 1
ATOM 821 C C . ARG A 1 101 ? -12.536 4.338 17.782 1.00 74.69 101 ARG A C 1
ATOM 823 O O . ARG A 1 101 ? -13.159 4.127 18.821 1.00 74.69 101 ARG A O 1
ATOM 830 N N . ALA A 1 102 ? -12.292 5.565 17.320 1.00 79.06 102 ALA A N 1
ATOM 831 C CA . ALA A 1 102 ? -12.746 6.783 17.991 1.00 79.06 102 ALA A CA 1
ATOM 832 C C . ALA A 1 102 ? -14.281 6.848 18.065 1.00 79.06 102 ALA A C 1
ATOM 834 O O . ALA A 1 102 ? -14.846 7.102 19.129 1.00 79.06 102 ALA A O 1
ATOM 835 N N . TRP A 1 103 ? -14.966 6.527 16.962 1.00 75.62 103 TRP A N 1
ATOM 836 C CA . TRP A 1 103 ? -16.429 6.480 16.924 1.00 75.62 103 TRP A CA 1
ATOM 837 C C . TRP A 1 103 ? -17.013 5.410 17.858 1.00 75.62 103 TRP A C 1
ATOM 839 O O . TRP A 1 103 ? -18.018 5.641 18.535 1.00 75.62 103 TRP A O 1
ATOM 849 N N . GLU A 1 104 ? -16.376 4.240 17.933 1.00 76.12 104 GLU A N 1
ATOM 850 C CA . GLU A 1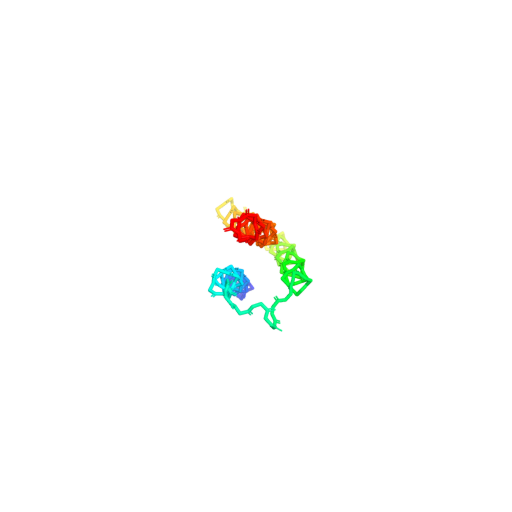 104 ? -16.817 3.147 18.802 1.00 76.12 104 GLU A CA 1
ATOM 851 C C . GLU A 1 104 ? -16.668 3.499 20.294 1.00 76.12 104 GLU A C 1
ATOM 853 O O . GLU A 1 104 ? -17.569 3.206 21.087 1.00 76.12 104 GLU A O 1
ATOM 858 N N . GLN A 1 105 ? -15.607 4.224 20.671 1.00 72.38 105 GLN A N 1
ATOM 859 C CA . GLN A 1 105 ? -15.452 4.780 22.022 1.00 72.38 105 GLN A CA 1
ATOM 860 C C . GLN A 1 105 ? -16.540 5.805 22.367 1.00 72.38 105 GLN A C 1
ATOM 862 O O . GLN A 1 105 ? -17.130 5.716 23.447 1.00 72.38 105 GLN A O 1
ATOM 867 N N . SER A 1 106 ? -16.865 6.735 21.462 1.00 72.25 106 SER A N 1
ATOM 868 C CA . SER A 1 106 ? -17.948 7.706 21.685 1.00 72.25 106 SER A CA 1
ATOM 869 C C . SER A 1 106 ? -19.303 7.023 21.884 1.00 72.25 106 SER A C 1
ATOM 871 O O . SER A 1 106 ? -20.093 7.436 22.735 1.00 72.25 106 SER A O 1
ATOM 873 N N . ARG A 1 107 ? -19.565 5.934 21.150 1.00 71.12 107 ARG A N 1
ATOM 874 C CA . ARG A 1 107 ? -20.814 5.171 21.274 1.00 71.12 107 ARG A CA 1
ATOM 875 C C . ARG A 1 107 ? -20.920 4.434 22.613 1.00 71.12 107 ARG A C 1
ATOM 877 O O . ARG A 1 107 ? -21.989 4.420 23.216 1.00 71.12 107 ARG A O 1
ATOM 884 N N . GLN A 1 108 ? -19.822 3.851 23.091 1.00 71.50 108 GLN A N 1
ATOM 885 C CA . GLN A 1 108 ? -19.766 3.187 24.400 1.00 71.50 108 GLN A CA 1
ATOM 886 C C . GLN A 1 108 ? -19.917 4.184 25.559 1.00 71.50 108 GLN A C 1
ATOM 888 O O . GLN A 1 108 ? -20.587 3.872 26.541 1.00 71.50 108 GLN A O 1
ATOM 893 N N . ASN A 1 109 ? -19.343 5.385 25.435 1.00 72.00 109 ASN A N 1
ATOM 894 C CA . ASN A 1 109 ? -19.438 6.420 26.465 1.00 72.00 109 ASN A CA 1
ATOM 895 C C . ASN A 1 109 ? -20.876 6.948 26.624 1.00 72.00 109 ASN A C 1
ATOM 897 O O . ASN A 1 109 ? -21.366 7.051 27.743 1.00 72.00 109 ASN A O 1
ATOM 901 N N . ASN A 1 110 ? -21.594 7.178 25.517 1.00 72.12 110 ASN A N 1
ATOM 902 C CA . ASN A 1 110 ? -23.005 7.589 25.566 1.00 72.12 110 ASN A CA 1
ATOM 903 C C . ASN A 1 110 ? -23.921 6.545 26.224 1.00 72.12 110 ASN A C 1
ATOM 905 O O . ASN A 1 110 ? -24.844 6.909 26.942 1.00 72.12 110 ASN A O 1
ATOM 909 N N . ASN A 1 111 ? -23.660 5.248 26.034 1.00 71.31 111 ASN A N 1
ATOM 910 C CA . ASN A 1 111 ? -24.458 4.200 26.680 1.00 71.31 111 ASN A CA 1
ATOM 911 C C . ASN A 1 111 ? -24.216 4.099 28.195 1.00 71.31 111 ASN A C 1
ATOM 913 O O . ASN A 1 111 ? -25.087 3.610 28.906 1.00 71.31 111 ASN A O 1
ATOM 917 N N . ARG A 1 112 ? -23.056 4.551 28.694 1.00 67.38 112 ARG A N 1
ATOM 918 C CA . ARG A 1 112 ? -22.744 4.579 30.134 1.00 67.38 112 ARG A CA 1
ATOM 919 C C . ARG A 1 112 ? -23.381 5.751 30.873 1.00 67.38 112 ARG A C 1
ATOM 921 O O . ARG A 1 112 ? -23.551 5.655 32.075 1.00 67.38 112 ARG A O 1
ATOM 928 N N . LEU A 1 113 ? -23.704 6.840 30.177 1.00 71.25 113 LEU A N 1
ATOM 929 C CA . LEU A 1 113 ? -24.338 8.025 30.770 1.00 71.25 113 LEU A CA 1
ATOM 930 C C . LEU A 1 113 ? -25.865 7.884 30.909 1.00 71.25 113 LEU A C 1
ATOM 932 O O . LEU A 1 113 ? -26.491 8.692 31.583 1.00 71.25 113 LEU A O 1
ATOM 936 N N . ASN A 1 114 ? -26.451 6.865 30.273 1.00 65.25 114 ASN A N 1
ATOM 937 C CA . ASN A 1 114 ? -27.891 6.589 30.274 1.00 65.25 114 ASN A CA 1
ATOM 938 C C . ASN A 1 114 ? -28.294 5.454 31.241 1.00 65.25 114 ASN A C 1
ATOM 940 O O . ASN A 1 114 ? -29.433 4.990 31.182 1.00 65.25 114 ASN A O 1
ATOM 944 N N . HIS A 1 115 ? -27.366 4.984 32.078 1.00 54.66 115 HIS A N 1
ATOM 945 C CA . HIS A 1 115 ? -27.556 3.960 33.110 1.00 54.66 115 HIS A CA 1
ATOM 946 C C . HIS A 1 115 ? -27.149 4.523 34.469 1.00 54.66 115 HIS A C 1
ATOM 948 O O . HIS A 1 115 ? -27.820 4.156 35.457 1.00 54.66 115 HIS A O 1
#

Radius of gyration: 19.42 Å; chains: 1; bounding box: 46×18×63 Å

pLDDT: mean 73.14, std 8.69, range [42.03, 84.19]